Protein AF-A0A957S5Y7-F1 (afdb_monomer_lite)

pLDDT: mean 81.42, std 9.82, range [43.5, 94.81]

Sequence (77 aa):
MRIPEKTKPGILARLTFWVSQRMYGRVADPLRLYSHHPTVLFGTSIYELAQQRANHLEPRLKTLVQLQVARMVGCPW

Foldseek 3Di:
DDDDFDPDQDPLLVVLQVVCCVPPVGRDPVSRVCSVPSVSNVVVSVVVVVVVPPPPDDPVVVVVVVVVVCVVVVPPD

Secondary structure (DSSP, 8-state):
-PPPP-SS--HHHHHHHHHHHHHHSS--HHHHHHTTSHHHHHHHHHHHHHHHH--SS-HHHHHHHHHHHHHHHT---

Structure (mmCIF, N/CA/C/O backbone):
data_AF-A0A957S5Y7-F1
#
_entry.id   AF-A0A957S5Y7-F1
#
loop_
_atom_site.group_PDB
_atom_site.id
_atom_site.type_symbol
_atom_site.label_atom_id
_atom_site.label_alt_id
_atom_site.label_comp_id
_atom_site.label_asym_id
_atom_site.label_entity_id
_atom_site.label_seq_id
_atom_site.pdbx_PDB_ins_code
_atom_site.Cartn_x
_atom_site.Cartn_y
_atom_site.Cartn_z
_atom_site.occupancy
_atom_site.B_iso_or_equiv
_atom_site.auth_seq_id
_atom_site.auth_comp_id
_atom_site.auth_asym_id
_atom_site.auth_atom_id
_atom_site.pdbx_PDB_model_num
ATOM 1 N N . MET A 1 1 ? -4.704 -12.531 -19.138 1.00 43.50 1 MET A N 1
ATOM 2 C CA . MET A 1 1 ? -3.264 -12.410 -19.455 1.00 43.50 1 MET A CA 1
ATOM 3 C C . MET A 1 1 ? -2.478 -12.566 -18.154 1.00 43.50 1 MET A C 1
ATOM 5 O O . MET A 1 1 ? -2.609 -11.711 -17.292 1.00 43.50 1 MET A O 1
ATOM 9 N N . ARG A 1 2 ? -1.774 -13.690 -17.939 1.00 58.59 2 ARG A N 1
ATOM 10 C CA . ARG A 1 2 ? -0.908 -13.888 -16.756 1.00 58.59 2 ARG A CA 1
ATOM 11 C C . ARG A 1 2 ? 0.460 -13.283 -17.067 1.00 58.59 2 ARG A C 1
ATOM 13 O O . ARG A 1 2 ? 1.105 -13.717 -18.015 1.00 58.59 2 ARG A O 1
ATOM 20 N N . ILE A 1 3 ? 0.861 -12.262 -16.319 1.00 61.78 3 ILE A N 1
ATOM 21 C CA . ILE A 1 3 ? 2.154 -11.589 -16.488 1.00 61.78 3 ILE A CA 1
ATOM 22 C C . ILE A 1 3 ? 3.202 -12.417 -15.724 1.00 61.78 3 ILE A C 1
ATOM 24 O O . ILE A 1 3 ? 2.934 -12.784 -14.578 1.00 61.78 3 ILE A O 1
ATOM 28 N N . PRO A 1 4 ? 4.355 -12.753 -16.330 1.00 65.88 4 PRO A N 1
ATOM 29 C CA . PRO A 1 4 ? 5.373 -13.571 -15.677 1.00 65.88 4 PRO A CA 1
ATOM 30 C C . PRO A 1 4 ? 5.919 -12.861 -14.436 1.00 65.88 4 PRO A C 1
ATOM 32 O O . PRO A 1 4 ? 6.214 -11.668 -14.472 1.00 65.88 4 PRO A O 1
ATOM 35 N N . GLU A 1 5 ? 6.048 -13.583 -13.328 1.00 64.31 5 GLU A N 1
ATOM 36 C CA . GLU A 1 5 ? 6.599 -13.065 -12.075 1.00 64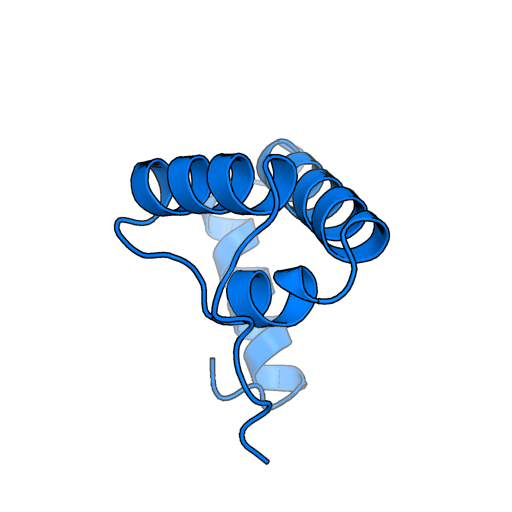.31 5 GLU A CA 1
ATOM 37 C C . GLU A 1 5 ? 8.134 -13.010 -12.110 1.00 64.31 5 GLU A C 1
ATOM 39 O O . GLU A 1 5 ? 8.796 -13.824 -12.756 1.00 64.31 5 GLU A O 1
ATOM 44 N N . LYS A 1 6 ? 8.731 -12.032 -11.422 1.00 63.72 6 LYS A N 1
ATOM 45 C CA . LYS A 1 6 ? 10.190 -11.893 -11.372 1.00 63.72 6 LYS A CA 1
ATOM 46 C C . LYS A 1 6 ? 10.776 -12.906 -10.380 1.00 63.72 6 LYS A C 1
ATOM 48 O O . LYS A 1 6 ? 10.578 -12.780 -9.176 1.00 63.72 6 LYS A O 1
ATOM 53 N N . THR A 1 7 ? 11.560 -13.869 -10.869 1.00 60.66 7 THR A N 1
ATOM 54 C CA . THR A 1 7 ? 12.156 -14.959 -10.062 1.00 60.66 7 THR A CA 1
ATOM 55 C C . THR A 1 7 ? 13.144 -14.475 -8.989 1.00 60.66 7 THR A C 1
ATOM 57 O O . THR A 1 7 ? 13.366 -15.163 -7.996 1.00 60.66 7 THR A O 1
ATOM 60 N N . LYS A 1 8 ? 13.751 -13.289 -9.158 1.00 64.75 8 LYS A N 1
ATOM 61 C CA . LYS A 1 8 ? 14.694 -12.700 -8.189 1.00 64.75 8 LYS A CA 1
ATOM 62 C C . LYS A 1 8 ? 14.243 -11.293 -7.776 1.00 64.75 8 LYS A C 1
ATOM 64 O O . LYS A 1 8 ? 14.539 -10.330 -8.489 1.00 64.75 8 LYS A O 1
ATOM 69 N N . PRO A 1 9 ? 13.527 -11.145 -6.648 1.00 67.25 9 PRO A N 1
ATOM 70 C CA . PRO A 1 9 ? 13.164 -9.832 -6.134 1.00 67.25 9 PRO A CA 1
ATOM 71 C C . PRO A 1 9 ? 14.410 -9.089 -5.632 1.00 67.25 9 PRO A C 1
ATOM 73 O O . PRO A 1 9 ? 15.229 -9.647 -4.901 1.00 67.25 9 PRO A O 1
ATOM 76 N N . GLY A 1 10 ? 14.547 -7.813 -6.003 1.00 75.44 10 GLY A N 1
ATOM 77 C CA . GLY A 1 10 ? 15.538 -6.919 -5.396 1.00 75.44 10 GLY A CA 1
ATOM 78 C C . GLY A 1 10 ? 15.259 -6.689 -3.904 1.00 75.44 10 GLY A C 1
ATOM 79 O O . GLY A 1 10 ? 14.195 -7.044 -3.397 1.00 75.44 10 GLY A O 1
ATOM 80 N N . ILE A 1 11 ? 16.190 -6.053 -3.189 1.00 78.12 11 ILE A N 1
ATOM 81 C CA . ILE A 1 11 ? 16.100 -5.837 -1.729 1.00 78.12 11 ILE A CA 1
ATOM 82 C C . ILE A 1 11 ? 14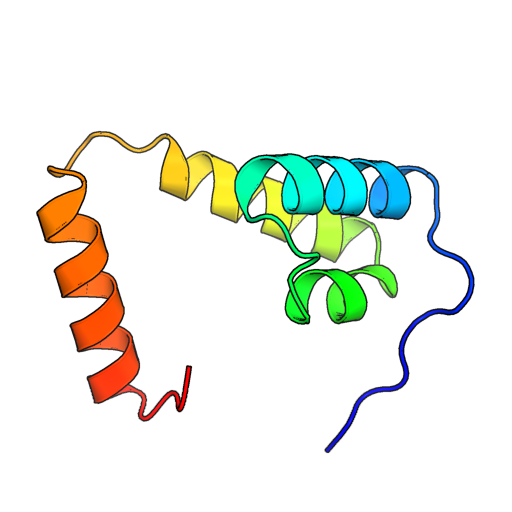.786 -5.131 -1.331 1.00 78.12 11 ILE A C 1
ATOM 84 O O . ILE A 1 11 ? 14.113 -5.559 -0.395 1.00 78.12 11 ILE A O 1
ATOM 88 N N . LEU A 1 12 ? 14.364 -4.122 -2.103 1.00 76.56 12 LEU A N 1
ATOM 89 C CA . LEU A 1 12 ? 13.087 -3.412 -1.920 1.00 76.56 12 LEU A CA 1
ATOM 90 C C . LEU A 1 12 ? 11.862 -4.327 -2.095 1.00 76.56 12 LEU A C 1
ATOM 92 O O . LEU A 1 12 ? 10.910 -4.260 -1.316 1.00 76.56 12 LEU A O 1
ATOM 96 N N . ALA A 1 13 ? 11.890 -5.220 -3.086 1.00 80.94 13 ALA A N 1
ATOM 97 C CA . ALA A 1 13 ? 10.819 -6.189 -3.308 1.00 80.94 13 ALA A CA 1
ATOM 98 C C . ALA A 1 13 ? 10.749 -7.230 -2.187 1.00 80.94 13 ALA A C 1
ATOM 100 O O . ALA A 1 13 ? 9.672 -7.594 -1.730 1.00 80.94 13 ALA A O 1
ATOM 101 N N . ARG A 1 14 ? 11.898 -7.642 -1.651 1.00 80.50 14 ARG A N 1
ATOM 102 C CA . ARG A 1 14 ? 11.947 -8.563 -0.513 1.00 80.50 14 ARG A CA 1
ATOM 103 C C . ARG A 1 14 ? 11.367 -7.943 0.762 1.00 80.50 14 ARG A C 1
ATOM 105 O O . ARG A 1 14 ? 10.642 -8.620 1.486 1.00 80.50 14 ARG A O 1
ATOM 112 N N . LEU A 1 15 ? 11.644 -6.661 1.013 1.00 82.19 15 LEU A N 1
ATOM 113 C CA . LEU A 1 15 ? 11.118 -5.942 2.176 1.00 82.19 15 LEU A CA 1
ATOM 114 C C . LEU A 1 15 ? 9.600 -5.738 2.075 1.00 82.19 15 LEU A C 1
ATOM 116 O O . LEU A 1 15 ? 8.876 -6.034 3.023 1.00 82.19 15 LEU A O 1
ATOM 120 N N . THR A 1 16 ? 9.103 -5.319 0.911 1.00 79.44 16 THR A N 1
ATOM 121 C CA . THR A 1 16 ? 7.656 -5.170 0.666 1.00 79.44 16 THR A CA 1
ATOM 122 C C . THR A 1 16 ? 6.912 -6.507 0.741 1.00 79.44 16 THR A C 1
ATOM 124 O O . THR A 1 16 ? 5.847 -6.572 1.353 1.00 79.44 16 THR A O 1
ATOM 127 N N . PHE A 1 17 ? 7.486 -7.601 0.226 1.00 82.25 17 PHE A N 1
ATOM 128 C CA . PHE A 1 17 ? 6.917 -8.945 0.386 1.00 82.25 17 PHE A CA 1
ATOM 129 C C . PHE A 1 17 ? 6.859 -9.383 1.849 1.00 82.25 17 PHE A C 1
ATOM 131 O O . PHE A 1 17 ? 5.843 -9.925 2.274 1.00 82.25 17 PHE A O 1
ATOM 138 N N . TRP A 1 18 ? 7.906 -9.122 2.634 1.00 82.44 18 TRP A N 1
ATOM 139 C CA . TRP A 1 18 ? 7.917 -9.454 4.059 1.00 82.44 18 TRP A CA 1
ATOM 140 C C . TRP A 1 18 ? 6.857 -8.671 4.844 1.00 82.44 18 TRP A C 1
ATOM 142 O O . TRP A 1 18 ? 6.122 -9.257 5.639 1.00 82.44 18 TRP A O 1
ATOM 152 N N . VAL A 1 19 ? 6.712 -7.368 4.574 1.00 81.88 19 VAL A N 1
ATOM 153 C CA . VAL A 1 19 ? 5.655 -6.537 5.175 1.00 81.88 19 VAL A CA 1
ATOM 154 C C . VAL A 1 19 ? 4.268 -7.048 4.778 1.00 81.88 19 VAL A C 1
ATOM 156 O O . VAL A 1 19 ? 3.416 -7.225 5.646 1.00 81.88 19 VAL A O 1
ATOM 159 N N . SER A 1 20 ? 4.050 -7.357 3.494 1.00 80.94 20 SER A N 1
ATOM 160 C CA . SER A 1 20 ? 2.781 -7.922 3.013 1.00 80.94 20 SER A CA 1
ATOM 161 C C . SER A 1 20 ? 2.465 -9.258 3.683 1.00 80.94 20 SER A C 1
ATOM 163 O O . SER A 1 20 ? 1.336 -9.472 4.114 1.00 80.94 20 SER A O 1
ATOM 165 N N . GLN A 1 21 ? 3.459 -10.138 3.820 1.00 84.50 21 GLN A N 1
ATOM 166 C CA . GLN A 1 21 ? 3.304 -11.435 4.475 1.00 84.50 21 GLN A CA 1
ATOM 167 C C . GLN A 1 21 ? 2.929 -11.280 5.952 1.00 84.50 21 GLN A C 1
ATOM 169 O O . GLN A 1 21 ? 2.092 -12.024 6.454 1.00 84.50 21 GLN A O 1
ATOM 174 N N . ARG A 1 22 ? 3.515 -10.298 6.643 1.00 83.75 22 ARG A N 1
ATOM 175 C CA . ARG A 1 22 ? 3.227 -10.020 8.053 1.00 83.75 22 ARG A CA 1
ATOM 176 C C . ARG A 1 22 ? 1.839 -9.412 8.269 1.00 83.75 22 ARG A C 1
ATOM 178 O O . ARG A 1 22 ? 1.202 -9.723 9.265 1.00 83.75 22 ARG A O 1
ATOM 185 N N . MET A 1 23 ? 1.394 -8.548 7.360 1.00 79.06 23 MET A N 1
ATOM 186 C CA . MET A 1 23 ? 0.116 -7.832 7.469 1.00 79.06 23 MET A CA 1
ATOM 187 C C . MET A 1 23 ? -1.074 -8.689 7.028 1.00 79.06 23 MET A C 1
ATOM 189 O O . MET A 1 23 ? -2.101 -8.713 7.695 1.00 79.06 23 MET A O 1
ATOM 193 N N . TYR A 1 24 ? -0.933 -9.386 5.898 1.00 77.19 24 TYR A N 1
ATOM 194 C CA . TYR A 1 24 ? -2.040 -10.065 5.220 1.00 77.19 24 TYR A CA 1
ATOM 195 C C . TYR A 1 24 ? -1.932 -11.594 5.244 1.00 77.19 24 TYR A C 1
ATOM 197 O O . TYR A 1 24 ? -2.793 -12.272 4.690 1.00 77.19 24 TYR A O 1
ATOM 205 N N . GLY A 1 25 ? -0.855 -12.161 5.802 1.00 79.62 25 GLY A N 1
ATOM 206 C CA . GLY A 1 25 ? -0.598 -13.608 5.786 1.00 79.62 25 GLY A CA 1
ATOM 207 C C . GLY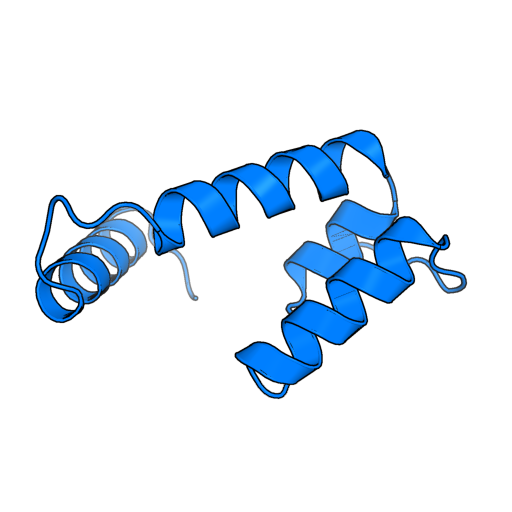 A 1 25 ? -0.254 -14.175 4.401 1.00 79.62 25 GLY A C 1
ATOM 208 O O . GLY A 1 25 ? 0.037 -15.364 4.274 1.00 79.62 25 GLY A O 1
ATOM 209 N N . ARG A 1 26 ? -0.263 -13.336 3.359 1.00 78.69 26 ARG A N 1
ATOM 210 C CA . ARG A 1 26 ? 0.118 -13.675 1.986 1.00 78.69 26 ARG A CA 1
ATOM 211 C C . ARG A 1 26 ? 0.755 -12.479 1.286 1.00 78.69 26 ARG A C 1
ATOM 213 O O . ARG A 1 26 ? 0.424 -11.323 1.559 1.00 78.69 26 ARG A O 1
ATOM 220 N N . VAL A 1 27 ? 1.644 -12.757 0.339 1.00 75.75 27 VAL A N 1
ATOM 221 C CA . VAL A 1 27 ? 2.132 -11.745 -0.603 1.00 75.75 27 VAL A CA 1
ATOM 222 C C . VAL A 1 27 ? 1.020 -11.458 -1.604 1.00 75.75 27 VAL A C 1
ATOM 224 O O . VAL A 1 27 ? 0.565 -12.370 -2.293 1.00 75.75 27 VAL A O 1
ATOM 227 N N . ALA A 1 28 ? 0.574 -10.205 -1.674 1.00 75.75 28 ALA A N 1
ATOM 228 C CA . ALA A 1 28 ? -0.418 -9.800 -2.659 1.00 75.75 28 ALA A CA 1
ATOM 229 C C . ALA A 1 28 ? 0.135 -10.002 -4.082 1.00 75.75 28 ALA A C 1
ATOM 231 O O . ALA A 1 28 ? 1.240 -9.554 -4.394 1.00 75.75 28 ALA A O 1
ATOM 232 N N . ASP A 1 29 ? -0.641 -10.633 -4.962 1.00 73.56 29 ASP A N 1
ATOM 233 C CA . ASP A 1 29 ? -0.289 -10.783 -6.378 1.00 73.56 29 ASP A CA 1
ATOM 234 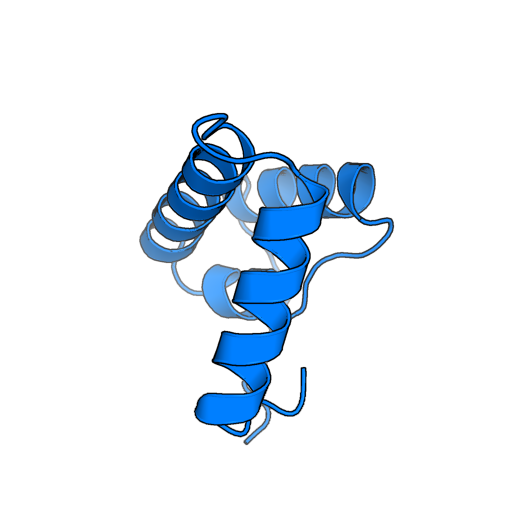C C . ASP A 1 29 ? 0.109 -9.467 -7.083 1.00 73.56 29 ASP A C 1
ATOM 236 O O . ASP A 1 29 ? 1.101 -9.486 -7.818 1.00 73.56 29 ASP A O 1
ATOM 240 N N . PRO A 1 30 ? -0.526 -8.296 -6.834 1.00 73.44 30 PRO A N 1
ATOM 241 C CA . PRO A 1 30 ? -0.065 -7.039 -7.431 1.00 73.44 30 PRO A CA 1
ATOM 242 C C . PRO A 1 30 ? 1.350 -6.634 -7.001 1.00 73.44 30 PRO A C 1
ATOM 244 O O . PRO A 1 30 ? 2.088 -6.061 -7.798 1.00 73.44 30 PRO A O 1
ATOM 247 N N . LEU A 1 31 ? 1.792 -6.986 -5.789 1.00 76.00 31 LEU A N 1
ATOM 248 C CA . LEU A 1 31 ? 3.168 -6.716 -5.366 1.00 76.00 31 LEU A CA 1
ATOM 249 C C . LEU A 1 31 ? 4.177 -7.515 -6.208 1.00 76.00 31 LEU A C 1
ATOM 251 O O . LEU A 1 31 ? 5.248 -7.001 -6.540 1.00 76.00 31 LEU A O 1
ATOM 255 N N . ARG A 1 32 ? 3.837 -8.751 -6.601 1.00 75.56 32 ARG A N 1
ATOM 256 C CA . ARG A 1 32 ? 4.673 -9.559 -7.508 1.00 75.56 32 ARG A CA 1
ATOM 257 C C . ARG A 1 32 ? 4.769 -8.919 -8.889 1.00 75.56 32 ARG A C 1
ATOM 259 O O . ARG A 1 32 ? 5.853 -8.909 -9.467 1.00 75.56 32 ARG A O 1
ATOM 266 N N . LEU A 1 33 ? 3.684 -8.318 -9.375 1.00 80.12 33 LEU A N 1
ATOM 267 C CA . LEU A 1 33 ? 3.670 -7.567 -10.633 1.00 80.12 33 LEU A CA 1
ATOM 268 C C . LEU A 1 33 ? 4.543 -6.310 -10.556 1.00 80.12 33 LEU A C 1
ATOM 270 O O . LEU A 1 33 ? 5.400 -6.094 -11.412 1.00 80.12 33 LEU A O 1
ATOM 274 N N . TYR A 1 34 ? 4.395 -5.510 -9.500 1.00 79.94 34 TYR A N 1
ATOM 275 C CA . TYR A 1 34 ? 5.177 -4.285 -9.339 1.00 79.94 34 TYR A CA 1
ATOM 276 C C . TYR A 1 34 ? 6.670 -4.545 -9.107 1.00 79.94 34 TYR A C 1
ATOM 278 O O . TYR A 1 34 ? 7.490 -3.673 -9.388 1.00 79.94 34 TYR A O 1
ATOM 286 N N . SER A 1 35 ? 7.059 -5.751 -8.679 1.00 76.81 35 SER A N 1
ATOM 287 C CA . SER A 1 35 ? 8.466 -6.128 -8.473 1.00 76.81 35 SER A CA 1
ATOM 288 C C . SER A 1 35 ? 9.357 -6.001 -9.722 1.00 76.81 35 SER A C 1
ATOM 290 O O . SER A 1 35 ? 10.584 -5.904 -9.603 1.00 76.81 35 SER A O 1
ATOM 292 N N . HIS A 1 36 ? 8.763 -5.939 -10.919 1.00 79.62 36 HIS A N 1
ATOM 293 C CA . HIS A 1 36 ? 9.485 -5.652 -12.161 1.00 79.62 36 HIS A CA 1
ATOM 294 C C . HIS A 1 36 ? 10.099 -4.251 -12.177 1.00 79.62 36 HIS A C 1
ATOM 296 O O . HIS A 1 36 ? 11.249 -4.119 -12.606 1.00 79.62 36 HIS A O 1
ATOM 302 N N . HIS A 1 37 ? 9.400 -3.259 -11.614 1.00 82.25 37 HIS A N 1
ATOM 303 C CA . HIS A 1 37 ? 9.802 -1.852 -11.574 1.00 82.25 37 HIS A CA 1
ATOM 304 C C . HIS A 1 37 ? 9.858 -1.327 -10.126 1.00 82.25 37 HIS A C 1
ATOM 306 O O . HIS A 1 37 ? 8.821 -0.986 -9.552 1.00 82.25 37 HIS A O 1
ATOM 312 N N . PRO A 1 38 ? 11.056 -1.189 -9.522 1.00 78.94 38 PRO A N 1
ATOM 313 C CA . PRO A 1 38 ? 11.194 -0.854 -8.102 1.00 78.94 38 PRO A CA 1
ATOM 314 C C . PRO A 1 38 ? 10.587 0.507 -7.732 1.00 78.94 38 PRO A C 1
ATOM 316 O O . PRO A 1 38 ? 10.037 0.647 -6.643 1.00 78.94 38 PRO A O 1
ATOM 319 N N . THR A 1 39 ? 10.626 1.488 -8.637 1.00 83.62 39 THR A N 1
ATOM 320 C CA . THR A 1 39 ? 10.015 2.810 -8.430 1.00 83.62 39 THR A CA 1
ATOM 321 C C . THR A 1 39 ? 8.494 2.720 -8.315 1.00 83.62 39 THR A C 1
ATOM 323 O O . THR A 1 39 ? 7.903 3.326 -7.425 1.00 83.62 39 THR A O 1
ATOM 326 N N . VAL A 1 40 ? 7.861 1.916 -9.176 1.00 85.38 40 VAL A N 1
ATOM 327 C CA . VAL A 1 40 ? 6.406 1.699 -9.157 1.00 85.38 40 VAL A CA 1
ATOM 328 C C . VAL A 1 40 ? 6.011 0.929 -7.905 1.00 85.38 40 VAL A C 1
ATOM 330 O O . VAL A 1 40 ? 5.062 1.311 -7.225 1.00 85.38 40 VAL A O 1
ATOM 333 N N . LEU A 1 41 ? 6.773 -0.108 -7.550 1.00 84.50 41 LEU A N 1
ATOM 334 C CA . LEU A 1 41 ? 6.559 -0.867 -6.321 1.00 84.50 41 LEU A CA 1
ATOM 335 C C . LEU A 1 41 ? 6.614 0.026 -5.082 1.00 84.50 41 LEU A C 1
ATOM 337 O O . LEU A 1 41 ? 5.753 -0.071 -4.213 1.00 84.50 41 LEU A O 1
ATOM 341 N N . PHE A 1 42 ? 7.614 0.897 -4.994 1.00 85.25 42 PHE A N 1
ATOM 342 C CA . PHE A 1 42 ? 7.762 1.784 -3.850 1.00 85.25 42 PHE A CA 1
ATOM 343 C C . PHE A 1 42 ? 6.640 2.828 -3.789 1.00 85.25 42 PHE A C 1
ATOM 345 O O . PHE A 1 42 ? 6.021 2.989 -2.739 1.00 85.25 42 PHE A O 1
ATOM 352 N N . GLY A 1 43 ? 6.323 3.477 -4.915 1.00 88.12 43 GLY A N 1
ATOM 353 C CA . GLY A 1 43 ? 5.255 4.477 -4.985 1.00 88.12 43 GLY A CA 1
ATOM 354 C C . GLY A 1 43 ? 3.882 3.902 -4.635 1.00 88.12 43 GLY A C 1
ATOM 355 O O . GLY A 1 43 ? 3.173 4.463 -3.803 1.00 88.12 43 GLY A O 1
ATOM 356 N N . THR A 1 44 ? 3.540 2.739 -5.194 1.00 87.12 44 THR A N 1
ATOM 357 C CA . THR A 1 44 ? 2.291 2.030 -4.866 1.00 87.12 44 THR A CA 1
ATOM 358 C C . THR A 1 44 ? 2.263 1.578 -3.409 1.00 87.12 44 THR A C 1
ATOM 360 O O . THR A 1 44 ? 1.255 1.767 -2.741 1.00 87.12 44 THR A O 1
ATOM 363 N N . SER A 1 45 ? 3.377 1.079 -2.866 1.00 86.12 45 SER A N 1
ATOM 364 C CA . SER A 1 45 ? 3.456 0.694 -1.449 1.00 86.12 45 SER A CA 1
ATOM 365 C C . SER A 1 45 ? 3.234 1.883 -0.510 1.00 86.12 45 SER A C 1
ATOM 367 O O . SER A 1 45 ? 2.507 1.759 0.473 1.00 86.12 45 SER A O 1
ATOM 369 N N . ILE A 1 46 ? 3.832 3.044 -0.804 1.00 89.81 46 ILE A N 1
ATOM 370 C CA . ILE A 1 46 ? 3.604 4.270 -0.025 1.00 89.81 46 ILE A CA 1
ATOM 371 C C . ILE A 1 46 ? 2.151 4.714 -0.141 1.00 89.81 46 ILE A C 1
ATOM 373 O O . ILE A 1 46 ? 1.547 5.061 0.870 1.00 89.81 46 ILE A O 1
ATOM 377 N N . TYR A 1 47 ? 1.591 4.699 -1.350 1.00 89.25 47 TYR A N 1
ATOM 378 C CA . TYR A 1 47 ? 0.204 5.078 -1.591 1.00 89.25 47 TYR A CA 1
ATOM 379 C C . TYR A 1 47 ? -0.773 4.201 -0.796 1.00 89.25 47 TYR A C 1
ATOM 381 O O . TYR A 1 47 ? -1.641 4.727 -0.102 1.00 89.25 47 TYR A O 1
ATOM 389 N N . GLU A 1 48 ? -0.586 2.882 -0.814 1.00 87.75 48 GLU A N 1
ATOM 390 C CA . GLU A 1 48 ? -1.380 1.935 -0.024 1.00 87.75 48 GLU A CA 1
ATOM 391 C C . GLU A 1 48 ? -1.238 2.191 1.483 1.00 87.75 48 GLU A C 1
ATOM 393 O O . GLU A 1 48 ? -2.230 2.236 2.208 1.00 87.75 48 GLU A O 1
ATOM 398 N N . LEU A 1 49 ? -0.020 2.438 1.977 1.00 88.50 49 LEU A N 1
ATOM 399 C CA . LEU A 1 49 ? 0.212 2.755 3.391 1.00 88.50 49 LEU A CA 1
ATOM 400 C C . LEU A 1 49 ? -0.421 4.086 3.807 1.00 88.50 49 LEU A C 1
ATOM 402 O O . LEU A 1 49 ? -0.997 4.183 4.892 1.00 88.50 49 LEU A O 1
ATOM 406 N N . ALA A 1 50 ? -0.315 5.113 2.964 1.00 90.31 50 ALA A N 1
ATOM 407 C CA . ALA A 1 50 ? -0.923 6.417 3.194 1.00 90.31 50 ALA A CA 1
ATOM 408 C C . ALA A 1 50 ? -2.446 6.298 3.227 1.00 90.31 50 ALA A C 1
ATOM 410 O O . ALA A 1 50 ? -3.077 6.823 4.144 1.00 90.31 50 ALA A O 1
ATOM 411 N N . GLN A 1 51 ? -3.021 5.529 2.297 1.00 87.94 51 GLN A N 1
ATOM 412 C CA . GLN A 1 51 ? -4.426 5.172 2.355 1.00 87.94 51 GLN A CA 1
ATOM 413 C C . GLN A 1 51 ? -4.729 4.494 3.679 1.00 87.94 51 GLN A C 1
ATOM 415 O O . GLN A 1 51 ? -5.564 5.012 4.404 1.00 87.94 51 GLN A O 1
ATOM 420 N N . GLN A 1 52 ? -4.062 3.399 4.052 1.00 86.31 52 GLN A N 1
ATOM 421 C CA . GLN A 1 52 ? -4.339 2.684 5.303 1.00 86.31 52 GLN A CA 1
ATOM 422 C C . GLN A 1 52 ? -4.275 3.575 6.547 1.00 86.31 52 GLN A C 1
ATOM 424 O O . GLN A 1 52 ? -5.141 3.445 7.406 1.00 86.31 52 GLN A O 1
ATOM 429 N N . ARG A 1 53 ? -3.314 4.503 6.614 1.00 87.25 53 ARG A N 1
ATOM 430 C CA . ARG A 1 53 ? -3.154 5.451 7.728 1.00 87.25 53 ARG A CA 1
ATOM 431 C C . ARG A 1 53 ? -4.154 6.605 7.732 1.00 87.25 53 ARG A C 1
ATOM 433 O O . ARG A 1 53 ? -4.292 7.263 8.760 1.00 87.25 53 ARG A O 1
ATOM 440 N N . ALA A 1 54 ? -4.820 6.886 6.616 1.00 88.00 54 ALA A N 1
ATOM 441 C CA . ALA A 1 54 ? -5.830 7.931 6.562 1.00 88.00 54 ALA A CA 1
ATOM 442 C C . ALA A 1 54 ? -7.027 7.548 7.450 1.00 88.00 54 ALA A C 1
ATOM 444 O O . ALA A 1 54 ? -7.788 6.633 7.122 1.00 88.00 54 ALA A O 1
ATOM 445 N N . ASN A 1 55 ? -7.187 8.286 8.552 1.00 84.94 55 ASN A N 1
ATOM 446 C CA . ASN A 1 55 ? -8.209 8.076 9.584 1.00 84.94 55 ASN A CA 1
ATOM 447 C C . ASN A 1 55 ? -9.393 9.052 9.461 1.00 84.94 55 ASN A C 1
ATOM 449 O O . ASN A 1 55 ? -10.092 9.311 10.433 1.00 84.94 55 ASN A O 1
ATOM 453 N N . HIS A 1 56 ? -9.623 9.615 8.272 1.00 85.69 56 HIS A N 1
ATOM 454 C CA . HIS A 1 56 ? -10.754 10.522 8.037 1.00 85.69 56 HIS A CA 1
ATOM 455 C C . HIS A 1 56 ? -12.121 9.820 8.080 1.00 85.69 56 HIS A C 1
ATOM 457 O O . HIS A 1 56 ? -13.142 10.487 8.198 1.00 85.69 56 HIS A O 1
ATOM 463 N N . LEU A 1 57 ? -12.147 8.490 7.960 1.00 86.31 57 LEU A N 1
ATOM 464 C CA . LEU A 1 57 ? -13.357 7.671 7.953 1.00 86.31 57 LEU A CA 1
ATOM 465 C C . LEU A 1 57 ? -13.179 6.479 8.888 1.00 86.31 57 LEU A C 1
ATOM 467 O O . LEU A 1 57 ? -12.070 5.963 9.046 1.00 86.31 57 LEU A O 1
ATOM 471 N N . GLU A 1 58 ? -14.286 6.002 9.453 1.00 87.88 58 GLU A N 1
ATOM 472 C CA . GLU A 1 58 ? -14.287 4.782 10.253 1.00 87.88 58 GLU A CA 1
ATOM 473 C C . GLU A 1 58 ? -13.824 3.581 9.396 1.00 87.88 58 GLU A C 1
ATOM 475 O O . GLU A 1 58 ? -14.251 3.456 8.239 1.00 87.88 58 GLU A O 1
ATOM 480 N N . PRO A 1 59 ? -12.975 2.672 9.919 1.00 86.88 59 PRO A N 1
ATOM 481 C CA . PRO A 1 59 ? -12.392 1.583 9.129 1.00 86.88 59 PRO A CA 1
ATOM 482 C C . PRO A 1 59 ? -13.428 0.716 8.406 1.00 86.88 59 PRO A C 1
ATOM 484 O O . PRO A 1 59 ? -13.224 0.332 7.256 1.00 86.88 59 PRO A O 1
ATOM 487 N N . ARG A 1 60 ? -14.576 0.458 9.049 1.00 89.00 60 ARG A N 1
ATOM 488 C CA . ARG A 1 60 ? -15.688 -0.293 8.448 1.00 89.00 60 ARG A CA 1
ATOM 489 C C . ARG A 1 60 ? -16.280 0.408 7.232 1.00 89.00 60 ARG A C 1
ATOM 491 O O . ARG A 1 60 ? -16.538 -0.240 6.219 1.00 89.00 60 ARG A O 1
ATOM 498 N N . LEU A 1 61 ? -16.480 1.720 7.320 1.00 91.88 61 LEU A N 1
ATOM 499 C CA . LEU A 1 61 ? -17.064 2.501 6.234 1.00 91.88 61 LEU A CA 1
ATOM 500 C C . LEU A 1 61 ? -16.127 2.532 5.025 1.00 91.88 61 LEU A C 1
ATOM 502 O O . LEU A 1 61 ? -16.565 2.381 3.889 1.00 91.88 61 LEU A O 1
ATOM 506 N N . LYS A 1 62 ? -14.822 2.630 5.276 1.00 90.00 62 LYS A N 1
ATOM 507 C CA . LYS A 1 62 ? -13.797 2.565 4.236 1.00 90.00 62 LYS A CA 1
ATOM 508 C C . LYS A 1 62 ? -13.825 1.245 3.464 1.00 90.00 62 LYS A C 1
ATOM 510 O O . LYS A 1 62 ? -13.774 1.261 2.237 1.00 90.00 62 LYS A O 1
ATOM 515 N N . THR A 1 63 ? -13.970 0.117 4.159 1.00 90.25 63 THR A N 1
ATOM 516 C CA .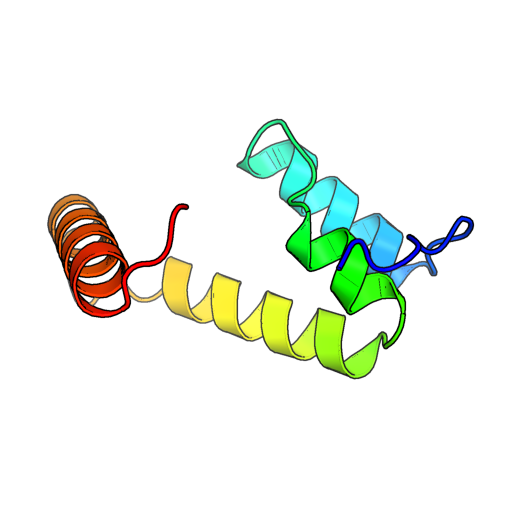 THR A 1 63 ? -14.114 -1.194 3.510 1.00 90.25 63 THR A CA 1
ATOM 517 C C . THR A 1 63 ? -15.398 -1.285 2.682 1.00 90.25 63 THR A C 1
ATOM 519 O O . THR A 1 63 ? -15.363 -1.794 1.565 1.00 90.25 63 THR A O 1
ATOM 522 N N . LEU A 1 64 ? -16.523 -0.754 3.178 1.00 93.62 64 LEU A N 1
ATOM 523 C CA . LEU A 1 64 ? -17.785 -0.737 2.424 1.00 93.62 64 LEU A CA 1
ATOM 524 C C . LEU A 1 64 ? -17.682 0.093 1.142 1.00 93.62 64 LEU A C 1
ATOM 526 O O . LEU A 1 64 ? -18.121 -0.355 0.086 1.00 93.62 64 LEU A O 1
ATOM 530 N N . VAL A 1 65 ? -17.064 1.274 1.219 1.00 92.38 65 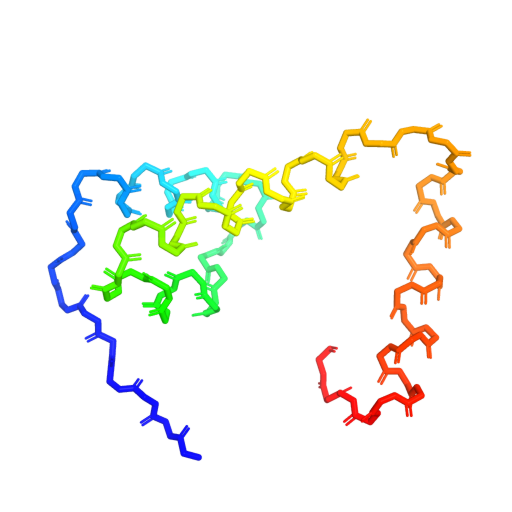VAL A N 1
ATOM 531 C CA . VAL A 1 65 ? -16.820 2.116 0.042 1.00 92.38 65 VAL A CA 1
ATOM 532 C C . VAL A 1 65 ? -15.932 1.383 -0.962 1.00 92.38 65 VAL A C 1
ATOM 534 O O . VAL A 1 65 ? -16.243 1.378 -2.149 1.00 92.38 65 VAL A O 1
ATOM 537 N N . GLN A 1 66 ? -14.881 0.702 -0.502 1.00 90.19 66 GLN A N 1
ATOM 538 C CA . GLN A 1 66 ? -14.000 -0.075 -1.375 1.00 90.19 66 GLN A CA 1
ATOM 539 C C . GLN A 1 66 ? -14.750 -1.201 -2.104 1.00 90.19 66 GLN A C 1
ATOM 541 O O . GLN A 1 66 ? -14.599 -1.343 -3.316 1.00 90.19 66 GLN A O 1
ATOM 546 N N . LEU A 1 67 ? -15.615 -1.945 -1.406 1.00 92.75 67 LEU A N 1
ATOM 547 C CA . LEU A 1 67 ? -16.455 -2.987 -2.012 1.00 92.75 67 LEU A CA 1
ATOM 548 C C . LEU A 1 67 ? -17.470 -2.413 -3.008 1.00 92.75 67 LEU A C 1
ATOM 550 O O . LEU A 1 67 ? -17.691 -2.987 -4.074 1.00 92.75 67 LEU A O 1
ATOM 554 N N . GLN A 1 68 ? -18.069 -1.266 -2.691 1.00 93.75 68 GLN A N 1
ATOM 555 C CA . GLN A 1 68 ? -19.004 -0.596 -3.590 1.00 93.75 68 GLN A CA 1
ATOM 556 C C . GLN A 1 68 ? -18.302 -0.112 -4.865 1.00 93.75 68 GLN A C 1
ATOM 558 O O . GLN A 1 68 ? -18.830 -0.281 -5.963 1.00 93.75 68 GLN A O 1
ATOM 563 N N . VAL A 1 69 ? -17.097 0.448 -4.742 1.00 93.19 69 VAL A N 1
ATOM 564 C CA . VAL A 1 69 ? -16.276 0.864 -5.887 1.00 93.19 69 VAL A CA 1
ATOM 565 C C . VAL A 1 69 ? -15.859 -0.345 -6.723 1.00 93.19 69 VAL A C 1
ATOM 567 O O . VAL A 1 69 ? -16.017 -0.314 -7.942 1.00 93.19 69 VAL A O 1
ATOM 570 N N . ALA A 1 70 ? -15.418 -1.436 -6.090 1.00 92.19 70 ALA A N 1
ATOM 571 C CA . ALA A 1 70 ? -15.092 -2.683 -6.782 1.00 92.19 70 ALA A CA 1
ATOM 572 C C . ALA A 1 70 ? -16.293 -3.216 -7.580 1.00 92.19 70 ALA A C 1
ATOM 574 O O . ALA A 1 70 ? -16.154 -3.550 -8.758 1.00 92.19 70 ALA A O 1
ATOM 575 N N . ARG A 1 71 ? -17.494 -3.189 -6.984 1.00 92.38 71 ARG A N 1
ATOM 576 C CA . ARG A 1 71 ? -18.748 -3.548 -7.661 1.00 92.38 71 ARG A CA 1
ATOM 577 C C . ARG A 1 71 ? -19.039 -2.650 -8.864 1.00 92.38 71 ARG A C 1
ATOM 579 O O . ARG A 1 71 ? -19.436 -3.166 -9.902 1.00 92.38 71 ARG A O 1
ATOM 586 N N . MET A 1 72 ? -18.862 -1.334 -8.738 1.00 94.81 72 MET A N 1
ATOM 587 C CA . MET A 1 72 ? -19.130 -0.385 -9.829 1.00 94.81 72 MET A CA 1
ATOM 588 C C . MET A 1 72 ? -18.176 -0.563 -11.014 1.00 94.81 72 MET A C 1
ATOM 590 O O . MET A 1 72 ? -18.597 -0.431 -12.158 1.00 94.81 72 MET A O 1
ATOM 594 N N . VAL A 1 73 ? -16.911 -0.893 -10.748 1.00 93.75 73 VAL A N 1
ATOM 595 C CA . VAL A 1 73 ? -15.894 -1.126 -11.788 1.00 93.75 73 VAL A CA 1
ATOM 596 C C . VAL A 1 73 ? -15.981 -2.550 -12.366 1.00 93.75 73 VAL A C 1
ATOM 598 O O . VAL A 1 73 ? -15.371 -2.840 -13.391 1.00 93.75 73 VAL A O 1
ATOM 601 N N . GLY A 1 74 ? -16.748 -3.448 -11.740 1.00 89.94 74 GLY A N 1
ATOM 602 C CA . GLY A 1 74 ? -16.802 -4.860 -12.123 1.00 89.94 74 GLY A CA 1
ATOM 603 C C . GLY A 1 74 ? -15.510 -5.610 -11.787 1.00 89.94 74 GLY A C 1
ATOM 604 O O . GLY A 1 74 ? -15.155 -6.571 -12.469 1.00 89.94 74 GLY A O 1
ATOM 605 N N . CYS A 1 75 ? -14.784 -5.163 -10.758 1.00 84.25 75 CYS A N 1
ATOM 606 C CA . CYS A 1 75 ? -13.576 -5.832 -10.298 1.00 84.25 75 CYS A CA 1
ATOM 607 C C . CYS A 1 75 ? -13.961 -7.174 -9.647 1.00 84.25 75 CYS A C 1
ATOM 609 O O . CYS A 1 75 ? -14.743 -7.180 -8.697 1.00 84.25 75 CYS A O 1
ATOM 611 N N . PRO A 1 76 ? -13.429 -8.316 -10.121 1.00 75.44 76 PRO A N 1
ATOM 612 C CA . PRO A 1 76 ? -13.731 -9.639 -9.565 1.00 75.44 76 PRO A CA 1
ATOM 613 C C . PRO A 1 76 ? -13.010 -9.920 -8.233 1.00 75.44 76 PRO A C 1
ATOM 615 O O . PRO A 1 76 ? -12.985 -11.062 -7.776 1.00 75.44 76 PRO A O 1
ATOM 618 N N . TRP A 1 77 ? -12.372 -8.900 -7.659 1.00 60.72 77 TRP A N 1
ATOM 619 C CA . TRP A 1 77 ? -11.514 -8.939 -6.480 1.00 60.72 77 TRP A CA 1
ATOM 620 C C . TRP A 1 77 ? -11.915 -7.841 -5.506 1.00 60.72 77 TRP A C 1
ATOM 622 O O . TRP A 1 77 ? -12.114 -6.699 -5.984 1.00 60.72 77 TRP A O 1
#

Radius of gyration: 14.1 Å; chains: 1; bounding box: 35×26×30 Å